Protein AF-A0A0S9KDV5-F1 (afdb_monomer)

pLDDT: mean 84.02, std 14.25, range [35.88, 98.31]

Solvent-accessible surface area (backbone atoms only — not comparable to full-atom values): 6372 Å² total; per-residue (Å²): 134,84,74,65,62,74,62,51,55,56,52,51,51,53,50,51,52,56,50,51,52,51,49,66,59,55,59,78,65,72,87,46,70,68,60,52,32,57,50,30,51,53,51,22,55,52,30,45,50,52,16,50,53,29,40,52,52,14,54,49,28,47,54,42,50,78,68,59,73,64,60,91,81,52,43,42,89,97,52,93,47,46,42,42,58,51,49,18,52,52,26,46,48,50,20,48,53,28,43,53,52,20,54,52,34,48,53,52,28,56,57,43,50,57,64,70,76,105

Foldseek 3Di:
DPDPVVVVVVVVVVVVVVVVVVLVVVVVCQPDLVSVLVVLVVVLVVLLVLLVVLQVLLVVLVVCVVVVVDDCVQDDPPDSDHPSNVSSVVSNVVSVVSNVVSVVSVVVSVVSVVVVVD

Nearest PDB structures (foldseek):
  4ilo-assembly1_A  TM=5.888E-01  e=7.349E+00  Chlamydia trachomatis L2/434/Bu
  6z6f-assembly1_C  TM=3.697E-01  e=3.621E+00  Saccharomyces cerevisiae S288C

Mean predicted aligned error: 7.57 Å

Radius of gyration: 19.02 Å; Cα contacts (8 Å, |Δi|>4): 84; chains: 1; bounding box: 45×29×51 Å

Secondary structure (DSSP, 8-state):
----HHHHHHHHHHHHHHHHHHHHHHGGG---HHHHHHHHHHHHHHHHHHHHHHHHHHHHHHHHHHTT-S-TT-BPTTSSSBHHHHHHHHHHHHHHHHHHHHHHHHHHHHHHHHHHT-

Sequence (118 aa):
MVVNEEGRQVKLAEILSVTAQSVAHSTRNVPSPPDSYILLGELSAAQHSIAQVLAQLADWHHTLAARGVTTGEDRVPGTDTPADMAAWQALGLAARDARNAAAAIDQAHVANGAIRFS

Structure (mmCIF, N/CA/C/O backbone):
data_AF-A0A0S9KDV5-F1
#
_entry.id   AF-A0A0S9KDV5-F1
#
loop_
_atom_site.group_PDB
_atom_site.id
_atom_site.type_symbol
_atom_site.label_atom_id
_atom_site.label_alt_id
_atom_site.label_comp_id
_atom_site.label_asym_id
_atom_site.label_entity_id
_atom_site.label_seq_id
_atom_site.pdbx_PDB_ins_code
_atom_site.Cartn_x
_atom_site.Cartn_y
_atom_site.Cartn_z
_atom_site.occupancy
_atom_site.B_iso_or_equiv
_atom_site.auth_seq_id
_atom_site.auth_comp_id
_atom_site.auth_asym_id
_atom_site.auth_atom_id
_atom_site.pdbx_PDB_model_num
ATOM 1 N N . MET A 1 1 ? -10.043 18.568 -25.702 1.00 35.88 1 MET A N 1
ATOM 2 C CA . MET A 1 1 ? -9.140 19.064 -24.643 1.00 35.88 1 MET A CA 1
ATOM 3 C C . MET A 1 1 ? -8.732 17.864 -23.805 1.00 35.88 1 MET A C 1
ATOM 5 O O . MET A 1 1 ? -9.517 17.417 -22.982 1.00 35.88 1 MET A O 1
ATOM 9 N N . VAL A 1 2 ? -7.583 17.262 -24.114 1.00 43.78 2 VAL A N 1
ATOM 10 C CA . VAL A 1 2 ? -7.032 16.134 -23.349 1.00 43.78 2 VAL A CA 1
ATOM 11 C C . VAL A 1 2 ? -6.338 16.756 -22.146 1.00 43.78 2 VAL A C 1
ATOM 13 O O . VAL A 1 2 ? -5.242 17.294 -22.272 1.00 43.78 2 VAL A O 1
ATOM 16 N N . VAL A 1 3 ? -7.033 16.818 -21.010 1.00 47.75 3 VAL A N 1
ATOM 17 C CA . VAL A 1 3 ? -6.392 17.205 -19.751 1.00 47.75 3 VAL A CA 1
ATOM 18 C C . VAL A 1 3 ? -5.385 16.103 -19.442 1.00 47.75 3 VAL A C 1
ATOM 20 O O . VAL A 1 3 ? -5.746 14.931 -19.424 1.00 47.75 3 VAL A O 1
ATOM 23 N N . ASN A 1 4 ? -4.123 16.493 -19.307 1.00 53.69 4 ASN A N 1
ATOM 24 C CA . ASN A 1 4 ? -2.976 15.626 -19.086 1.00 53.69 4 ASN A CA 1
ATOM 25 C C . ASN A 1 4 ? -3.209 14.685 -17.884 1.00 53.69 4 ASN A C 1
ATOM 27 O O . ASN A 1 4 ? -3.041 15.077 -16.728 1.00 53.69 4 ASN A O 1
ATOM 31 N N . GLU A 1 5 ? -3.615 13.450 -18.171 1.00 60.66 5 GLU A N 1
ATOM 32 C CA . GLU A 1 5 ? -3.884 12.404 -17.182 1.00 60.66 5 GLU A CA 1
ATOM 33 C C . GLU A 1 5 ? -2.613 12.021 -16.399 1.00 60.66 5 GLU A C 1
ATOM 35 O O . GLU A 1 5 ? -2.698 11.671 -15.221 1.00 60.66 5 GLU A O 1
ATOM 40 N N . GLU A 1 6 ? -1.428 12.190 -17.001 1.00 59.09 6 GLU A N 1
ATOM 41 C CA . GLU A 1 6 ? -0.128 11.910 -16.372 1.00 59.09 6 GLU A CA 1
ATOM 42 C C . GLU A 1 6 ? 0.139 12.863 -15.195 1.00 59.09 6 GLU A C 1
ATOM 44 O O . GLU 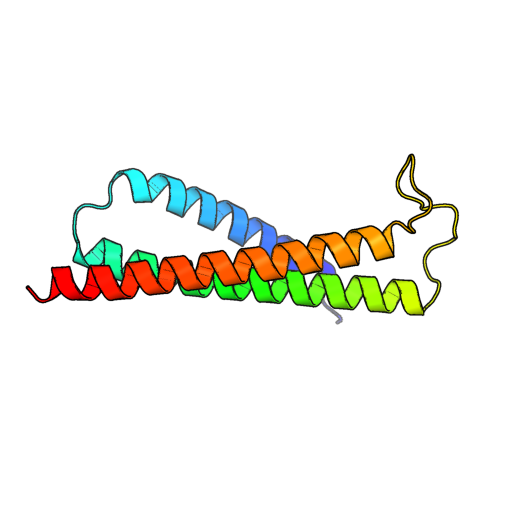A 1 6 ? 0.607 12.445 -14.136 1.00 59.09 6 GLU A O 1
ATOM 49 N N . GLY A 1 7 ? -0.259 14.136 -15.312 1.00 72.69 7 GLY A N 1
ATOM 50 C CA . GLY A 1 7 ? -0.159 15.104 -14.212 1.00 72.69 7 GLY A CA 1
ATOM 51 C C . GLY A 1 7 ? -1.157 14.842 -13.076 1.00 72.69 7 GLY A C 1
ATOM 52 O O . GLY A 1 7 ? -0.883 15.145 -11.912 1.00 72.69 7 GLY A O 1
ATOM 53 N N . ARG A 1 8 ? -2.313 14.245 -13.393 1.00 87.00 8 ARG A N 1
ATOM 54 C CA . ARG A 1 8 ? -3.374 13.963 -12.414 1.00 87.00 8 ARG A CA 1
ATOM 55 C C . ARG A 1 8 ? -2.966 12.858 -11.441 1.00 87.00 8 ARG A C 1
ATOM 57 O O . ARG A 1 8 ? -3.202 12.991 -10.242 1.00 87.00 8 ARG A O 1
ATOM 64 N N . GLN A 1 9 ? -2.334 11.795 -11.937 1.00 88.25 9 GLN A N 1
ATOM 65 C CA . GLN A 1 9 ? -1.907 10.650 -11.123 1.00 88.25 9 GLN A CA 1
ATOM 66 C C . GLN A 1 9 ? -0.830 11.043 -10.106 1.00 88.25 9 GLN A C 1
ATOM 68 O O . GLN A 1 9 ? -0.953 10.719 -8.925 1.00 88.25 9 GLN A O 1
ATOM 73 N N . VAL A 1 10 ? 0.168 11.824 -10.534 1.00 90.31 10 VAL A N 1
ATOM 74 C CA . VAL A 1 10 ? 1.212 12.355 -9.641 1.00 90.31 10 VAL A CA 1
ATOM 75 C C . VAL A 1 10 ? 0.599 13.243 -8.558 1.00 90.31 10 VAL A C 1
ATOM 77 O O . VAL A 1 10 ? 0.947 13.112 -7.384 1.00 90.31 10 VAL A O 1
ATOM 80 N N . LYS A 1 11 ? -0.372 14.096 -8.915 1.00 91.19 11 LYS A N 1
ATOM 81 C CA . LYS A 1 11 ? -1.046 14.949 -7.929 1.00 91.19 11 LYS A CA 1
ATOM 82 C C . LYS A 1 11 ? -1.838 14.144 -6.897 1.00 91.19 11 LYS A C 1
ATOM 84 O O . LYS A 1 11 ? -1.827 14.484 -5.717 1.00 91.19 11 LYS A O 1
ATOM 89 N N . LEU A 1 12 ? -2.510 13.074 -7.320 1.00 93.25 12 LEU A N 1
ATOM 90 C CA . LEU A 1 12 ? -3.217 12.174 -6.406 1.00 93.25 12 LEU A CA 1
ATOM 91 C C . LEU A 1 12 ? -2.253 11.441 -5.464 1.00 93.25 12 LEU A C 1
ATOM 93 O O . LEU A 1 12 ? -2.555 11.315 -4.280 1.00 93.25 12 LEU A O 1
ATOM 97 N N . ALA A 1 13 ? -1.088 11.012 -5.956 1.00 91.56 13 ALA A N 1
ATOM 98 C CA . ALA A 1 13 ? -0.056 10.395 -5.123 1.00 91.56 13 ALA A CA 1
ATOM 99 C C . ALA A 1 13 ? 0.520 11.377 -4.082 1.00 91.56 13 ALA A C 1
ATOM 101 O O . ALA A 1 13 ? 0.751 10.997 -2.934 1.00 91.56 13 ALA A O 1
ATOM 102 N N . GLU A 1 14 ? 0.695 12.652 -4.446 1.00 92.44 14 GLU A N 1
ATOM 103 C CA . GLU A 1 14 ? 1.094 13.709 -3.507 1.00 92.44 14 GLU A CA 1
ATOM 104 C C . GLU A 1 14 ? 0.052 13.887 -2.391 1.00 92.44 14 GLU A C 1
ATOM 106 O O . GLU A 1 14 ? 0.401 13.908 -1.210 1.00 92.44 14 GLU A O 1
ATOM 111 N N . ILE A 1 15 ? -1.235 13.951 -2.754 1.00 94.81 15 ILE A N 1
ATOM 112 C CA . ILE A 1 15 ? -2.338 14.058 -1.788 1.00 94.81 15 ILE A CA 1
ATOM 113 C C . ILE A 1 15 ? -2.358 12.838 -0.861 1.00 94.81 15 ILE A C 1
ATOM 115 O O . ILE A 1 15 ? -2.413 13.009 0.354 1.00 94.81 15 ILE A O 1
ATOM 119 N N . LEU A 1 16 ? -2.243 11.623 -1.411 1.00 94.00 16 LEU A N 1
ATOM 120 C CA . LEU A 1 16 ? -2.170 10.388 -0.628 1.00 94.00 16 LEU A CA 1
ATOM 121 C C . LEU A 1 16 ? -1.041 10.446 0.411 1.00 94.00 16 LEU A C 1
ATOM 123 O O . LEU A 1 16 ? -1.267 10.112 1.572 1.00 94.00 16 LEU A O 1
ATOM 127 N N . SER A 1 17 ? 0.147 10.910 0.015 1.00 94.25 17 SER A N 1
ATOM 128 C CA . SER A 1 17 ? 1.300 11.050 0.913 1.00 94.25 17 SER A CA 1
ATOM 129 C C . SER A 1 17 ? 1.016 12.013 2.073 1.00 94.25 17 SER A C 1
ATOM 131 O O . SER A 1 17 ? 1.211 11.662 3.239 1.00 94.25 17 SER A O 1
ATOM 133 N N . VAL A 1 18 ? 0.473 13.199 1.781 1.00 95.56 18 VAL A N 1
ATOM 134 C CA . VAL A 1 18 ? 0.121 14.203 2.804 1.00 95.56 18 VAL A CA 1
ATOM 135 C C . VAL A 1 18 ? -0.973 13.690 3.746 1.00 95.56 18 VAL A C 1
ATOM 137 O O . VAL A 1 18 ? -0.891 13.872 4.967 1.00 95.56 18 VAL A O 1
ATOM 140 N N . THR A 1 19 ? -1.993 13.021 3.207 1.00 95.31 19 THR A N 1
ATOM 141 C CA . THR A 1 19 ? -3.066 12.428 4.011 1.00 95.31 19 THR A CA 1
ATOM 142 C C . THR A 1 19 ? -2.529 11.315 4.907 1.00 95.31 19 THR A C 1
ATOM 144 O O . THR A 1 19 ? -2.826 11.316 6.099 1.00 95.31 19 THR A O 1
ATOM 147 N N . ALA A 1 20 ? -1.684 10.420 4.389 1.00 93.25 20 ALA A N 1
ATOM 148 C CA . ALA A 1 20 ? -1.068 9.351 5.175 1.00 93.25 20 ALA A CA 1
ATOM 149 C C . ALA A 1 20 ? -0.211 9.902 6.327 1.00 93.25 20 ALA A C 1
ATOM 151 O O . ALA A 1 20 ? -0.297 9.406 7.450 1.00 93.25 20 ALA A O 1
ATOM 152 N N . GLN A 1 21 ? 0.557 10.970 6.088 1.00 92.62 21 GLN A N 1
ATOM 153 C CA . GLN A 1 21 ? 1.308 11.662 7.143 1.00 92.62 21 GLN A CA 1
ATOM 154 C C . GLN A 1 21 ? 0.385 12.251 8.215 1.00 92.62 21 GLN A C 1
ATOM 156 O O . GLN A 1 21 ? 0.659 12.127 9.409 1.00 92.62 21 GLN A O 1
ATOM 161 N N . SER A 1 22 ? -0.725 12.863 7.797 1.00 92.62 22 SER A N 1
ATOM 162 C CA . SER A 1 22 ? -1.714 13.439 8.715 1.00 92.62 22 SER A CA 1
ATOM 163 C C . SER A 1 22 ? -2.386 12.365 9.573 1.00 92.62 22 SER A C 1
ATOM 165 O O . SER A 1 22 ? -2.525 12.553 10.781 1.00 92.62 22 SER A O 1
ATOM 167 N N . VAL A 1 23 ? -2.732 11.215 8.982 1.00 90.00 23 VAL A N 1
ATOM 168 C CA . VAL A 1 23 ? -3.245 10.045 9.713 1.00 90.00 23 VAL A CA 1
ATOM 169 C C . VAL A 1 23 ? -2.196 9.536 10.700 1.00 90.00 23 VAL A C 1
ATOM 171 O O . VAL A 1 23 ? -2.485 9.410 11.882 1.00 90.00 23 VAL A O 1
ATOM 174 N N . ALA A 1 24 ? -0.949 9.323 10.273 1.00 90.56 24 ALA A N 1
ATOM 175 C CA . ALA A 1 24 ? 0.121 8.866 11.165 1.00 90.56 24 ALA A CA 1
ATOM 176 C C . ALA A 1 24 ? 0.375 9.822 12.347 1.00 90.56 24 ALA A C 1
ATOM 178 O O . ALA A 1 24 ? 0.773 9.395 13.433 1.00 90.56 24 ALA A O 1
ATOM 179 N N . HIS A 1 25 ? 0.158 11.125 12.154 1.00 87.75 25 HIS A N 1
ATOM 180 C CA . HIS A 1 25 ? 0.240 12.098 13.235 1.00 87.75 25 HIS A CA 1
ATOM 181 C C . HIS A 1 25 ? -0.963 12.012 14.186 1.00 87.75 25 HIS A C 1
ATOM 183 O O . HIS A 1 25 ? -0.776 12.047 15.405 1.00 87.75 25 HIS A O 1
ATOM 189 N N . SER A 1 26 ? -2.183 11.879 13.656 1.00 86.25 26 SER A N 1
ATOM 190 C CA . SER A 1 26 ? -3.408 11.844 14.463 1.00 86.25 26 SER A CA 1
ATOM 191 C C . SER A 1 26 ? -3.549 10.557 15.279 1.00 86.25 26 SER A C 1
ATOM 193 O O . SER A 1 26 ? -4.060 10.599 16.401 1.00 86.25 26 SER A O 1
ATOM 195 N N . THR A 1 27 ? -3.026 9.429 14.787 1.00 84.00 27 THR A N 1
ATOM 196 C CA . THR A 1 27 ? -3.113 8.136 15.481 1.00 84.00 27 THR A CA 1
ATOM 197 C C . THR A 1 27 ? -2.315 8.062 16.782 1.00 84.00 27 THR A C 1
ATOM 199 O O . THR A 1 27 ? -2.521 7.149 17.578 1.00 84.00 27 THR A O 1
ATOM 202 N N . ARG A 1 28 ? -1.464 9.053 17.073 1.00 82.50 28 ARG A N 1
ATOM 203 C CA . ARG A 1 28 ? -0.804 9.187 18.383 1.00 82.50 28 ARG A CA 1
ATOM 204 C C . ARG A 1 28 ? -1.792 9.343 19.542 1.00 82.50 28 ARG A C 1
ATOM 206 O O . ARG A 1 28 ? -1.424 9.063 20.675 1.00 82.50 28 ARG A O 1
ATOM 213 N N . ASN A 1 29 ? -3.021 9.776 19.255 1.00 79.69 29 ASN A N 1
ATOM 214 C CA . ASN A 1 29 ? -4.029 10.121 20.253 1.00 79.69 29 ASN A CA 1
ATOM 215 C C . ASN A 1 29 ? -5.353 9.360 20.064 1.00 79.69 29 ASN A C 1
ATOM 217 O O . ASN A 1 29 ? -6.384 9.896 20.462 1.00 79.69 29 ASN A O 1
ATOM 221 N N . VAL A 1 30 ? -5.375 8.167 19.441 1.00 75.75 30 VAL A N 1
ATOM 222 C CA . VAL A 1 30 ? -6.640 7.414 19.259 1.00 75.75 30 VAL A CA 1
ATOM 223 C C . VAL A 1 30 ? -7.247 7.107 20.637 1.00 75.75 30 VAL A C 1
ATOM 225 O O . VAL A 1 30 ? -6.663 6.320 21.383 1.00 75.75 30 VAL A O 1
ATOM 228 N N . PRO A 1 31 ? -8.387 7.721 21.006 1.00 61.97 31 PRO A N 1
ATOM 229 C CA . PRO A 1 31 ? -8.824 7.757 22.398 1.00 61.97 31 PRO A CA 1
ATOM 230 C C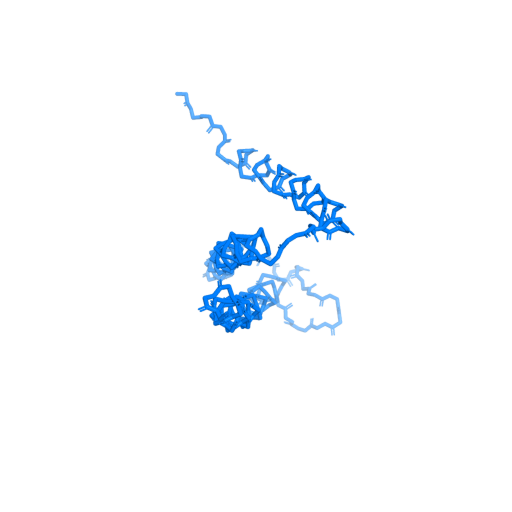 . PRO A 1 31 ? -9.758 6.599 22.767 1.00 61.97 31 PRO A C 1
ATOM 232 O O . PRO A 1 31 ? -9.990 6.374 23.954 1.00 61.97 31 PRO A O 1
ATOM 235 N N . SER A 1 32 ? -10.314 5.871 21.788 1.00 72.69 32 SER A N 1
ATOM 236 C CA . SER A 1 32 ? -11.325 4.845 22.047 1.00 72.69 32 SER A CA 1
ATOM 237 C C . SER A 1 32 ? -11.187 3.597 21.154 1.00 72.69 32 SER A C 1
ATOM 239 O O . SER A 1 32 ? -10.817 3.707 19.978 1.00 72.69 32 SER A O 1
ATOM 241 N N . PRO A 1 33 ? -11.518 2.394 21.671 1.00 72.44 33 PRO A N 1
ATOM 242 C CA . PRO A 1 33 ? -11.563 1.172 20.866 1.00 72.44 33 PRO A CA 1
ATOM 243 C C . PRO A 1 33 ? -12.478 1.261 19.624 1.00 72.44 33 PRO A C 1
ATOM 245 O O . PRO A 1 33 ? -12.040 0.836 18.553 1.00 72.44 33 PRO A O 1
ATOM 248 N N . PRO A 1 34 ? -13.686 1.869 19.673 1.00 76.75 34 PRO A N 1
ATOM 249 C CA . PRO A 1 34 ? -14.516 2.061 18.479 1.00 76.75 34 PRO A CA 1
ATOM 250 C C . PRO A 1 34 ? -13.845 2.861 17.354 1.00 76.75 34 PRO A C 1
ATOM 252 O O . PRO A 1 34 ? -13.980 2.486 16.188 1.00 76.75 34 PRO A O 1
ATOM 255 N N . ASP A 1 35 ? -13.095 3.915 17.689 1.00 80.38 35 ASP A N 1
ATOM 256 C CA . ASP A 1 35 ? -12.373 4.723 16.695 1.00 80.38 35 ASP A CA 1
ATOM 257 C C . ASP A 1 35 ? -11.235 3.919 16.057 1.00 80.38 35 ASP A C 1
ATOM 259 O O . ASP A 1 35 ? -11.000 4.010 14.853 1.00 80.38 35 ASP A O 1
ATOM 263 N N . SER A 1 36 ? -10.567 3.070 16.848 1.00 84.88 36 SER A N 1
ATOM 264 C CA . SER A 1 36 ? -9.517 2.180 16.344 1.00 84.88 36 SER A CA 1
ATOM 265 C C . SER A 1 36 ? -10.051 1.114 15.379 1.00 84.88 36 SER A C 1
ATOM 267 O O . SER A 1 36 ? -9.365 0.775 14.420 1.00 84.88 36 SER A O 1
ATOM 269 N N . TYR A 1 37 ? -11.290 0.641 15.562 1.00 87.25 37 TYR A N 1
ATOM 270 C CA . TYR A 1 37 ? -11.942 -0.269 14.617 1.00 87.25 37 TYR A CA 1
ATOM 271 C C . TYR A 1 37 ? -12.166 0.409 13.259 1.00 87.25 37 TYR A C 1
ATOM 273 O O . TYR A 1 37 ? -11.698 -0.087 12.241 1.00 87.25 37 TYR A O 1
ATOM 281 N N . ILE A 1 38 ? -12.814 1.578 13.238 1.00 89.00 38 ILE A N 1
ATOM 282 C CA . ILE A 1 38 ? -13.074 2.307 11.982 1.00 89.00 38 ILE A CA 1
ATOM 283 C C . ILE A 1 38 ? -11.755 2.631 11.271 1.00 89.00 38 ILE A C 1
ATOM 285 O O . ILE A 1 38 ? -11.617 2.393 10.074 1.00 89.00 38 ILE A O 1
ATOM 289 N N . LEU A 1 39 ? -10.761 3.103 12.026 1.00 91.19 39 LEU A N 1
ATOM 290 C CA . LEU A 1 39 ? -9.435 3.412 11.504 1.00 91.19 39 LEU A CA 1
ATOM 291 C C . LEU A 1 39 ? -8.763 2.199 10.842 1.00 91.19 39 LEU A C 1
ATOM 293 O O . LEU A 1 39 ? -8.189 2.342 9.766 1.00 91.19 39 LEU A O 1
ATOM 297 N N . LEU A 1 40 ? -8.827 1.012 11.454 1.00 92.62 40 LEU A N 1
ATOM 298 C CA . LEU A 1 40 ? -8.245 -0.205 10.878 1.00 92.62 40 LEU A CA 1
ATOM 299 C C . LEU A 1 40 ? -8.934 -0.605 9.564 1.00 92.62 40 LEU A C 1
ATOM 301 O O . LEU A 1 40 ? -8.247 -1.010 8.629 1.00 92.62 40 LEU A O 1
ATOM 305 N N . GLY A 1 41 ? -10.257 -0.447 9.464 1.00 93.25 41 GLY A N 1
ATOM 306 C CA . GLY A 1 41 ? -10.995 -0.706 8.224 1.00 93.25 41 GLY A CA 1
ATOM 307 C C . GLY A 1 41 ? -10.553 0.208 7.075 1.00 93.25 41 GLY A C 1
ATOM 308 O O . GLY A 1 41 ? -10.245 -0.270 5.982 1.00 93.25 41 GLY A O 1
ATOM 309 N N . GLU A 1 42 ? -10.439 1.512 7.337 1.00 94.88 42 GLU A N 1
ATOM 310 C CA . GLU A 1 42 ? -9.976 2.491 6.341 1.00 94.88 42 GLU A CA 1
ATOM 311 C C . GLU A 1 42 ? -8.516 2.251 5.925 1.00 94.88 42 GLU A C 1
ATOM 313 O O . GLU A 1 42 ? -8.174 2.321 4.742 1.00 94.88 42 GLU A O 1
ATOM 318 N N . LEU A 1 43 ? -7.643 1.908 6.880 1.00 94.38 43 LEU A N 1
ATOM 319 C CA . LEU A 1 43 ? -6.245 1.576 6.590 1.00 94.38 43 LEU A CA 1
ATOM 320 C C . LEU A 1 43 ? -6.117 0.298 5.753 1.00 94.38 43 LEU A C 1
ATOM 322 O O . LEU A 1 43 ? -5.277 0.255 4.854 1.00 94.38 43 LEU A O 1
ATOM 326 N N . SER A 1 44 ? -6.959 -0.713 5.993 1.00 95.62 44 SER A N 1
ATOM 327 C CA . SER A 1 44 ? -7.001 -1.914 5.151 1.00 95.62 44 SER A CA 1
ATOM 328 C C . SER A 1 44 ? -7.399 -1.572 3.711 1.00 95.62 44 SER A C 1
ATOM 330 O O . SER A 1 44 ? -6.690 -1.920 2.761 1.00 95.62 44 SER A O 1
ATOM 332 N N . ALA A 1 45 ? -8.479 -0.805 3.530 1.00 95.31 45 ALA A N 1
ATOM 333 C CA . ALA A 1 45 ? -8.947 -0.386 2.2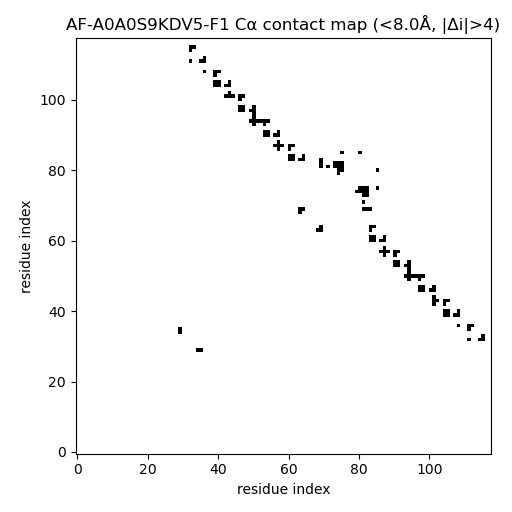09 1.00 95.31 45 ALA A CA 1
ATOM 334 C C . ALA A 1 45 ? -7.894 0.446 1.449 1.00 95.31 45 ALA A C 1
ATOM 336 O O . ALA A 1 45 ? -7.655 0.229 0.251 1.00 95.31 45 ALA A O 1
ATOM 337 N N . ALA A 1 46 ? -7.212 1.362 2.145 1.00 95.62 46 ALA A N 1
ATOM 338 C CA . ALA A 1 46 ? -6.105 2.131 1.585 1.00 95.62 46 ALA A CA 1
ATOM 339 C C . ALA A 1 46 ? -4.946 1.218 1.156 1.00 95.62 46 ALA A C 1
ATOM 341 O O . ALA A 1 46 ? -4.428 1.350 0.045 1.00 95.62 46 ALA A O 1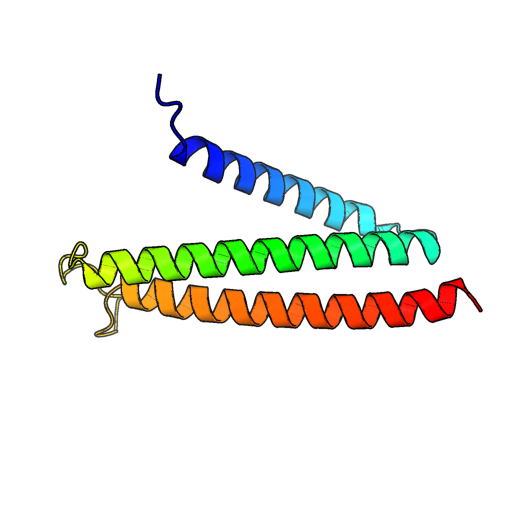
ATOM 342 N N . GLN A 1 47 ? -4.578 0.245 1.991 1.00 96.88 47 GLN A N 1
ATOM 343 C CA . GLN A 1 47 ? -3.493 -0.690 1.707 1.00 96.88 47 GLN A CA 1
ATOM 344 C C . GLN A 1 47 ? -3.801 -1.601 0.504 1.00 96.88 47 GLN A C 1
ATOM 346 O O . GLN A 1 47 ? -2.926 -1.828 -0.337 1.00 96.88 47 GLN A O 1
ATOM 351 N N . HIS A 1 48 ? -5.047 -2.063 0.357 1.00 97.56 48 HIS A N 1
ATOM 352 C CA . HIS A 1 48 ? -5.509 -2.776 -0.840 1.00 97.56 48 HIS A CA 1
ATOM 353 C C . HIS A 1 48 ? -5.391 -1.924 -2.107 1.00 97.56 48 HIS A C 1
ATOM 355 O O . HIS A 1 48 ? -4.915 -2.405 -3.139 1.00 97.56 48 HIS A O 1
ATOM 361 N N . SER A 1 49 ? -5.775 -0.651 -2.019 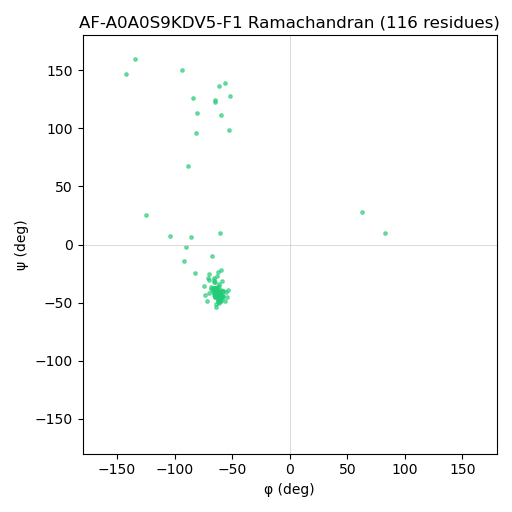1.00 96.88 49 SER A N 1
ATOM 362 C CA . SER A 1 49 ? -5.680 0.289 -3.140 1.00 96.88 49 SER A CA 1
ATOM 363 C C . SER A 1 49 ? -4.222 0.538 -3.542 1.00 96.88 49 SER A C 1
ATOM 365 O O . SER A 1 49 ? -3.896 0.523 -4.728 1.00 96.88 49 SER A O 1
ATOM 367 N N . ILE A 1 50 ? -3.314 0.681 -2.568 1.00 96.44 50 ILE A N 1
ATOM 368 C CA . ILE A 1 50 ? -1.866 0.790 -2.813 1.00 96.44 50 ILE A CA 1
ATOM 369 C C . ILE A 1 50 ? -1.341 -0.466 -3.513 1.00 96.44 50 ILE A C 1
ATOM 371 O O . ILE A 1 50 ? -0.612 -0.362 -4.500 1.00 96.44 50 ILE A O 1
ATOM 375 N N . ALA A 1 51 ? -1.737 -1.656 -3.054 1.00 97.81 51 ALA A N 1
ATOM 376 C CA . ALA A 1 51 ? -1.329 -2.901 -3.695 1.00 97.81 51 ALA A CA 1
ATOM 377 C C . ALA A 1 51 ? -1.771 -2.977 -5.164 1.00 97.81 51 ALA A C 1
ATOM 379 O O . ALA A 1 51 ? -1.009 -3.435 -6.017 1.00 97.81 51 ALA A O 1
ATOM 380 N N . GLN A 1 52 ? -2.982 -2.502 -5.467 1.00 97.25 52 GLN A N 1
ATOM 381 C CA . GLN A 1 52 ? -3.489 -2.431 -6.833 1.00 97.25 52 GLN A CA 1
ATOM 382 C C . GLN A 1 52 ? -2.677 -1.457 -7.696 1.00 97.25 52 GLN A C 1
ATOM 384 O O . GLN A 1 52 ? -2.311 -1.816 -8.814 1.00 97.25 52 GLN A O 1
ATOM 389 N N . VAL A 1 53 ? -2.353 -0.264 -7.188 1.00 96.62 53 VAL A N 1
ATOM 390 C CA . VAL A 1 53 ? -1.514 0.712 -7.908 1.00 96.62 53 VAL A CA 1
ATOM 391 C C . VAL A 1 53 ? -0.141 0.118 -8.228 1.00 96.62 53 VAL A C 1
ATOM 393 O O . VAL A 1 53 ? 0.321 0.207 -9.363 1.00 96.62 53 VAL A O 1
ATOM 396 N N . LEU A 1 54 ? 0.495 -0.548 -7.259 1.00 97.38 54 LEU A N 1
ATOM 397 C CA . LEU A 1 54 ? 1.797 -1.192 -7.454 1.00 97.38 54 LEU A CA 1
ATOM 398 C C . LEU A 1 54 ? 1.738 -2.304 -8.512 1.00 97.38 54 LEU A C 1
ATOM 400 O O . LEU A 1 54 ? 2.635 -2.398 -9.347 1.00 97.38 54 LEU A O 1
ATOM 404 N N . ALA A 1 55 ? 0.672 -3.111 -8.518 1.00 97.12 55 ALA A N 1
ATOM 405 C CA . ALA A 1 55 ? 0.465 -4.140 -9.536 1.00 97.12 55 ALA A CA 1
ATOM 406 C C . ALA A 1 55 ? 0.268 -3.532 -10.936 1.00 97.12 55 ALA A C 1
ATOM 408 O O . ALA A 1 55 ? 0.889 -3.985 -11.893 1.00 97.12 55 ALA A O 1
ATOM 409 N N . GLN A 1 56 ? -0.525 -2.463 -11.048 1.00 95.56 56 GLN A N 1
ATOM 410 C CA . GLN A 1 56 ? -0.749 -1.762 -12.317 1.00 95.56 56 GLN A CA 1
ATOM 411 C C . GLN A 1 56 ? 0.542 -1.146 -12.874 1.00 95.56 56 GLN A C 1
ATOM 413 O O . GLN A 1 56 ? 0.800 -1.236 -14.074 1.00 95.56 56 GLN A O 1
ATOM 418 N N . LEU A 1 57 ? 1.382 -0.563 -12.011 1.00 94.19 57 LEU A N 1
ATOM 419 C CA . LEU A 1 57 ? 2.696 -0.053 -12.411 1.00 94.19 57 LEU A CA 1
ATOM 420 C C . LEU A 1 57 ? 3.642 -1.186 -12.834 1.00 94.19 57 LEU A C 1
ATOM 422 O O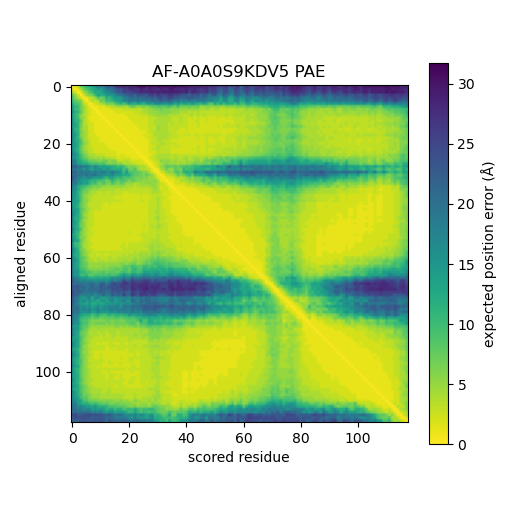 . LEU A 1 57 ? 4.379 -1.032 -13.808 1.00 94.19 57 LEU A O 1
ATOM 426 N N . ALA A 1 58 ? 3.605 -2.335 -12.151 1.00 93.44 58 ALA A N 1
ATOM 427 C CA . ALA A 1 58 ? 4.382 -3.509 -12.544 1.00 93.44 58 ALA A CA 1
ATOM 428 C C . ALA A 1 58 ? 3.993 -3.979 -13.958 1.00 93.44 58 ALA A C 1
ATOM 430 O O . ALA A 1 58 ? 4.864 -4.163 -14.809 1.00 93.44 58 ALA A O 1
ATOM 431 N N . ASP A 1 59 ? 2.694 -4.115 -14.230 1.00 92.88 59 ASP A N 1
ATOM 432 C CA . ASP A 1 59 ? 2.180 -4.540 -15.538 1.00 92.88 59 ASP A CA 1
ATOM 433 C C . ASP A 1 59 ? 2.534 -3.543 -16.651 1.00 92.88 59 ASP A C 1
ATOM 435 O O . ASP A 1 59 ? 2.859 -3.935 -17.780 1.00 92.88 59 ASP A O 1
ATOM 439 N N . TRP A 1 60 ? 2.526 -2.247 -16.334 1.00 90.88 60 TRP A N 1
ATOM 440 C CA . TRP A 1 60 ? 2.975 -1.204 -17.250 1.00 90.88 60 TRP A CA 1
ATOM 441 C C . TRP A 1 60 ? 4.462 -1.357 -17.604 1.00 90.88 60 TRP A C 1
ATOM 443 O O . TRP A 1 60 ? 4.798 -1.391 -18.791 1.00 90.88 60 TRP A O 1
ATOM 453 N N . HIS A 1 61 ? 5.340 -1.551 -16.613 1.00 87.31 61 HIS A N 1
ATOM 454 C CA . HIS A 1 61 ? 6.769 -1.803 -16.849 1.00 87.31 61 HIS A CA 1
ATOM 455 C C . HIS A 1 61 ? 7.013 -3.078 -17.663 1.00 87.31 61 HIS A C 1
ATOM 457 O O . HIS A 1 61 ? 7.806 -3.065 -18.604 1.00 87.31 61 HIS A O 1
ATOM 463 N N . HIS A 1 62 ? 6.292 -4.161 -17.364 1.00 86.50 62 HIS A N 1
ATOM 464 C CA . HIS A 1 62 ? 6.373 -5.403 -18.134 1.00 86.50 62 HIS A CA 1
ATOM 465 C C . HIS A 1 62 ? 5.974 -5.192 -19.604 1.00 86.50 62 HIS A C 1
ATOM 467 O O . HIS A 1 62 ? 6.617 -5.705 -20.521 1.00 86.50 62 HIS A O 1
ATOM 473 N N . THR A 1 63 ? 4.934 -4.389 -19.846 1.00 87.00 63 THR A N 1
ATOM 474 C CA . THR A 1 63 ? 4.473 -4.051 -21.200 1.00 87.00 63 THR A CA 1
ATOM 475 C C . THR A 1 63 ? 5.494 -3.207 -21.965 1.00 87.00 63 THR A C 1
ATOM 477 O O . THR A 1 63 ? 5.658 -3.404 -23.169 1.00 87.00 63 THR A O 1
ATOM 480 N N . LEU A 1 64 ? 6.188 -2.281 -21.298 1.00 81.94 64 LEU A N 1
ATOM 481 C CA . LEU A 1 64 ? 7.268 -1.505 -21.914 1.00 81.94 64 LEU A CA 1
ATOM 482 C C . LEU A 1 64 ? 8.468 -2.378 -22.288 1.00 81.94 64 LEU A C 1
ATOM 484 O O . LEU A 1 64 ? 8.963 -2.263 -23.412 1.00 81.94 64 LEU A O 1
ATOM 488 N N . ALA A 1 65 ? 8.862 -3.293 -21.398 1.00 76.94 65 ALA A N 1
ATOM 489 C CA . ALA A 1 65 ? 9.942 -4.244 -21.648 1.00 76.94 65 ALA A CA 1
ATOM 490 C C . ALA A 1 65 ? 9.651 -5.134 -22.859 1.00 76.94 65 ALA A C 1
ATOM 492 O O . ALA A 1 65 ? 10.480 -5.279 -23.757 1.00 76.94 65 ALA A O 1
ATOM 493 N N . ALA A 1 66 ? 8.424 -5.659 -22.950 1.00 78.31 66 ALA A N 1
ATOM 494 C CA . ALA A 1 66 ? 7.987 -6.477 -24.081 1.00 78.31 66 ALA A CA 1
ATOM 495 C C . ALA A 1 66 ? 7.999 -5.725 -25.427 1.00 78.31 66 ALA A C 1
ATOM 497 O O . ALA A 1 66 ? 8.074 -6.351 -26.483 1.00 78.31 66 ALA A O 1
ATOM 498 N N . ARG A 1 67 ? 7.921 -4.388 -25.405 1.00 79.75 67 ARG A N 1
ATOM 499 C CA . ARG A 1 67 ? 7.964 -3.531 -26.601 1.00 79.75 67 ARG A CA 1
ATOM 500 C C . ARG A 1 67 ? 9.382 -3.098 -26.988 1.00 79.75 67 ARG A C 1
ATOM 502 O O . ARG A 1 67 ? 9.524 -2.412 -27.995 1.00 79.75 67 ARG A O 1
ATOM 509 N N . GLY A 1 68 ? 10.405 -3.475 -26.216 1.00 67.06 68 GLY A N 1
ATOM 510 C CA . GLY A 1 68 ? 11.799 -3.100 -26.478 1.00 67.06 68 GLY A CA 1
ATOM 511 C C . GLY A 1 68 ? 12.046 -1.591 -26.418 1.00 67.06 68 GLY A C 1
ATOM 512 O O . GLY A 1 68 ? 12.914 -1.087 -27.123 1.00 67.06 68 GLY A O 1
ATOM 513 N N . VAL A 1 69 ? 11.244 -0.859 -25.633 1.00 64.44 69 VAL A N 1
ATOM 514 C CA . VAL A 1 69 ? 11.334 0.611 -25.512 1.00 64.44 69 VAL A CA 1
ATOM 515 C C . VAL A 1 69 ? 12.600 1.031 -24.757 1.00 64.44 69 VAL A C 1
ATOM 517 O O . VAL A 1 69 ? 13.113 2.125 -24.971 1.00 64.44 69 VAL A O 1
ATOM 520 N N . THR A 1 70 ? 13.131 0.154 -23.911 1.00 57.41 70 THR A N 1
ATOM 521 C CA . THR A 1 70 ? 14.425 0.306 -23.249 1.00 57.41 70 THR A CA 1
ATOM 522 C C . THR A 1 70 ? 15.541 -0.105 -24.206 1.00 57.41 70 THR A C 1
ATOM 524 O O . THR A 1 70 ? 15.685 -1.269 -24.589 1.00 57.41 70 THR A O 1
ATOM 527 N N . THR A 1 71 ? 16.368 0.858 -24.612 1.00 52.69 71 THR A N 1
ATOM 528 C CA . THR A 1 71 ? 17.668 0.536 -25.199 1.00 52.69 71 THR A CA 1
ATOM 529 C C . THR A 1 71 ? 18.477 -0.202 -24.135 1.00 52.69 71 THR A C 1
ATOM 531 O O . THR A 1 71 ? 18.485 0.189 -22.971 1.00 52.69 71 THR A O 1
ATOM 534 N N . GLY A 1 72 ? 19.164 -1.289 -24.501 1.00 53.34 72 GLY A N 1
ATOM 535 C CA . GLY A 1 72 ? 19.940 -2.133 -23.574 1.00 53.34 72 GLY A CA 1
ATOM 536 C C . GLY A 1 72 ? 21.098 -1.439 -22.830 1.00 53.34 72 GLY A C 1
ATOM 537 O O . GLY A 1 72 ? 21.909 -2.132 -22.214 1.00 53.34 72 GLY A O 1
ATOM 538 N N . GLU A 1 73 ? 21.174 -0.110 -22.916 1.00 55.12 73 GLU A N 1
ATOM 539 C CA . GLU A 1 73 ? 22.050 0.813 -22.196 1.00 55.12 73 GLU A CA 1
ATOM 540 C C . GLU A 1 73 ? 21.500 1.156 -20.793 1.00 55.12 73 GLU A C 1
ATOM 542 O O . GLU A 1 73 ? 22.291 1.407 -19.886 1.00 55.12 73 GLU A O 1
ATOM 547 N N . ASP A 1 74 ? 20.183 1.045 -20.567 1.00 63.41 74 ASP A N 1
ATOM 548 C CA . ASP A 1 74 ? 19.542 1.238 -19.256 1.00 63.41 74 ASP A CA 1
ATOM 549 C C . ASP A 1 74 ? 19.509 -0.078 -18.456 1.00 63.41 74 ASP A C 1
ATOM 551 O O . ASP A 1 74 ? 18.462 -0.692 -18.222 1.00 63.41 74 ASP A O 1
ATOM 555 N N . ARG A 1 75 ? 20.688 -0.563 -18.053 1.00 65.69 75 ARG A N 1
ATOM 556 C CA . ARG A 1 75 ? 20.821 -1.695 -17.117 1.00 65.69 75 ARG A CA 1
ATOM 557 C C . ARG A 1 75 ? 20.956 -1.197 -15.688 1.00 65.69 75 ARG A C 1
ATOM 559 O O . ARG A 1 75 ? 21.545 -0.146 -15.440 1.00 65.69 75 ARG A O 1
ATOM 566 N N . VAL A 1 76 ? 20.479 -1.987 -14.726 1.00 66.06 76 VAL A N 1
ATOM 567 C CA . VAL A 1 76 ? 20.772 -1.704 -13.314 1.00 66.06 76 VAL A CA 1
ATOM 568 C C . VAL A 1 76 ? 22.284 -1.867 -13.090 1.00 66.06 76 VAL A C 1
ATOM 570 O O . VAL A 1 76 ? 22.810 -2.946 -13.392 1.00 66.06 76 VAL A O 1
ATOM 573 N N . PRO A 1 77 ? 22.994 -0.843 -12.566 1.00 72.69 77 PRO A N 1
ATOM 574 C CA . PRO A 1 77 ? 24.439 -0.905 -12.370 1.00 72.69 77 PRO A CA 1
ATOM 575 C C . PRO A 1 77 ? 24.865 -2.159 -11.599 1.00 72.69 77 PRO A C 1
ATOM 577 O O . PRO A 1 77 ? 24.349 -2.438 -10.519 1.00 72.69 77 PRO A O 1
ATOM 580 N N . GLY A 1 78 ? 25.815 -2.914 -12.156 1.00 74.00 78 GLY A N 1
ATOM 581 C CA . GLY A 1 78 ? 26.318 -4.152 -11.549 1.00 74.00 78 GLY A CA 1
ATOM 582 C C . GLY A 1 78 ? 25.470 -5.404 -11.806 1.00 74.00 78 GLY A C 1
ATOM 583 O O . GLY A 1 78 ? 25.743 -6.436 -11.197 1.00 74.00 78 GLY A O 1
ATOM 584 N N . THR A 1 79 ? 24.474 -5.349 -12.698 1.00 69.31 79 THR A N 1
ATOM 585 C CA . THR A 1 79 ? 23.671 -6.518 -13.101 1.00 69.31 79 THR A CA 1
ATOM 586 C C . THR A 1 79 ? 23.487 -6.583 -14.619 1.00 69.31 79 THR A C 1
ATOM 588 O O . THR A 1 79 ? 23.577 -5.568 -15.310 1.00 69.31 79 THR A O 1
ATOM 591 N N . ASP A 1 80 ? 23.153 -7.768 -15.132 1.00 72.06 80 ASP A N 1
ATOM 592 C CA . ASP A 1 80 ? 22.716 -7.949 -16.524 1.00 72.06 80 ASP A CA 1
ATOM 593 C C . ASP A 1 80 ? 21.207 -7.710 -16.721 1.00 72.06 80 ASP A C 1
ATOM 595 O O . ASP A 1 80 ? 20.679 -7.933 -17.810 1.00 72.06 80 ASP A O 1
ATOM 599 N N . THR A 1 81 ? 20.499 -7.244 -15.687 1.00 73.56 81 THR A N 1
ATOM 600 C CA . THR A 1 81 ? 19.046 -7.060 -15.718 1.00 73.56 81 THR A CA 1
ATOM 601 C C . THR A 1 81 ? 18.681 -5.705 -16.341 1.00 73.56 81 THR A C 1
ATOM 603 O O . THR A 1 81 ? 19.133 -4.663 -15.848 1.00 73.56 81 THR A O 1
ATOM 606 N N . PRO A 1 82 ? 17.825 -5.682 -17.381 1.00 80.50 82 PRO A N 1
ATOM 607 C CA . PRO A 1 82 ? 17.220 -4.450 -17.887 1.00 80.50 82 PRO A CA 1
ATOM 608 C C . PRO A 1 82 ? 16.457 -3.690 -16.787 1.00 80.50 82 PRO A C 1
ATOM 610 O O . PRO A 1 82 ? 15.781 -4.306 -15.957 1.00 80.50 82 PRO A O 1
ATOM 613 N N . ALA A 1 83 ? 16.567 -2.358 -16.743 1.00 80.56 83 ALA A N 1
ATOM 614 C CA . ALA A 1 83 ? 16.007 -1.543 -15.657 1.00 80.56 83 ALA A CA 1
ATOM 615 C C . ALA A 1 83 ? 14.476 -1.650 -15.523 1.00 80.56 83 ALA A C 1
ATOM 617 O O . ALA A 1 83 ? 13.941 -1.637 -14.416 1.00 80.56 83 ALA A O 1
ATOM 618 N N . ASP A 1 84 ? 13.766 -1.813 -16.634 1.00 78.88 84 ASP A N 1
ATOM 619 C CA . ASP A 1 84 ? 12.322 -2.057 -16.680 1.00 78.88 84 ASP A CA 1
ATOM 620 C C . ASP A 1 84 ? 11.925 -3.420 -16.099 1.00 78.88 84 ASP A C 1
ATOM 622 O O . ASP A 1 84 ? 10.956 -3.512 -15.344 1.00 78.88 84 ASP A O 1
ATOM 626 N N . MET A 1 85 ? 12.695 -4.470 -16.389 1.00 82.31 85 MET A N 1
ATOM 627 C CA . MET A 1 85 ? 12.503 -5.796 -15.812 1.00 82.31 85 MET A CA 1
ATOM 628 C C . MET A 1 85 ? 12.766 -5.772 -14.304 1.00 82.31 85 MET A C 1
ATOM 630 O O . MET A 1 85 ? 12.003 -6.365 -13.540 1.00 82.31 85 MET A O 1
ATOM 634 N N . ALA A 1 86 ? 13.800 -5.051 -13.862 1.00 85.88 86 ALA A N 1
ATOM 635 C CA . ALA A 1 86 ? 14.073 -4.852 -12.442 1.00 85.88 86 ALA A CA 1
ATOM 636 C C . ALA A 1 86 ? 12.930 -4.090 -11.744 1.00 85.88 86 ALA A C 1
ATOM 638 O O . ALA A 1 86 ? 12.479 -4.508 -10.675 1.00 85.88 86 ALA A O 1
ATOM 639 N N . ALA A 1 87 ? 12.410 -3.025 -12.364 1.00 88.19 87 ALA A N 1
ATOM 640 C CA . ALA A 1 87 ? 11.266 -2.272 -11.851 1.00 88.19 87 ALA A CA 1
ATOM 641 C C . ALA A 1 87 ? 10.002 -3.140 -11.760 1.00 88.19 87 ALA A C 1
ATOM 643 O O . ALA A 1 87 ? 9.351 -3.161 -10.716 1.00 88.19 87 ALA A O 1
ATOM 644 N N . TRP A 1 88 ? 9.685 -3.916 -12.802 1.00 91.00 88 TRP A N 1
ATOM 645 C CA . TRP A 1 88 ? 8.570 -4.868 -12.793 1.00 91.00 88 TRP A CA 1
ATOM 646 C C . TRP A 1 88 ? 8.679 -5.871 -11.639 1.00 91.00 88 TRP A C 1
ATOM 648 O O . TRP A 1 88 ? 7.715 -6.060 -10.892 1.00 91.00 88 TRP A O 1
ATOM 658 N N . GLN A 1 89 ? 9.849 -6.491 -11.455 1.00 90.75 89 GLN A N 1
ATOM 659 C CA . GLN A 1 89 ? 10.065 -7.464 -10.382 1.00 90.75 89 GLN A CA 1
ATOM 660 C C . GLN A 1 89 ? 9.893 -6.830 -8.997 1.00 90.75 89 GLN A C 1
ATOM 662 O O . GLN A 1 89 ? 9.173 -7.379 -8.156 1.00 90.75 89 GLN A O 1
ATOM 667 N N . ALA A 1 90 ? 10.510 -5.666 -8.773 1.00 94.62 90 ALA A N 1
ATOM 668 C CA . ALA A 1 90 ? 10.430 -4.946 -7.506 1.00 94.62 90 ALA A CA 1
ATOM 669 C C . ALA A 1 90 ? 8.995 -4.494 -7.190 1.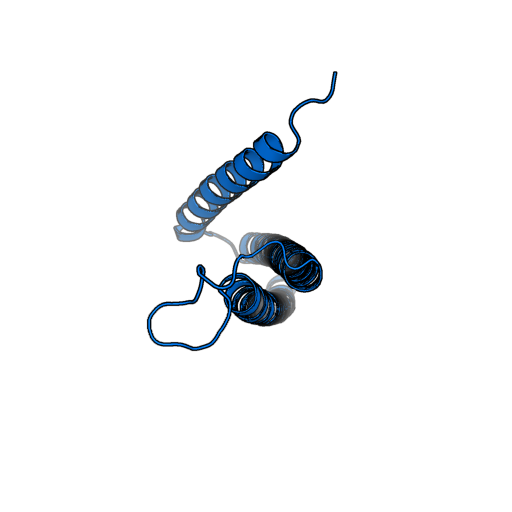00 94.62 90 ALA A C 1
ATOM 671 O O . ALA A 1 90 ? 8.514 -4.703 -6.078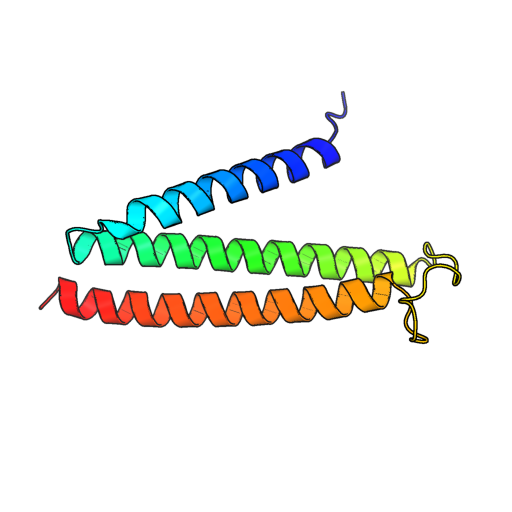 1.00 94.62 90 ALA A O 1
ATOM 672 N N . LEU A 1 91 ? 8.274 -3.947 -8.172 1.00 96.56 91 LEU A N 1
ATOM 673 C CA . LEU A 1 91 ? 6.874 -3.542 -8.016 1.00 96.56 91 LEU A CA 1
ATOM 674 C C . LEU A 1 91 ? 5.953 -4.744 -7.785 1.00 96.56 91 LEU A C 1
ATOM 676 O O . LEU A 1 91 ? 5.052 -4.680 -6.951 1.00 96.56 91 LEU A O 1
ATOM 680 N N . GLY A 1 92 ? 6.205 -5.867 -8.460 1.00 96.44 92 GLY A N 1
ATOM 681 C CA . GLY A 1 92 ? 5.472 -7.110 -8.238 1.00 96.44 92 GLY A CA 1
ATOM 682 C C . GLY A 1 92 ? 5.677 -7.675 -6.828 1.00 96.44 92 GLY A C 1
ATOM 683 O O . GLY A 1 92 ? 4.734 -8.202 -6.232 1.00 96.44 92 GLY A O 1
ATOM 684 N N . LEU A 1 93 ? 6.890 -7.568 -6.274 1.00 97.31 93 LEU A N 1
ATOM 685 C CA . LEU A 1 93 ? 7.162 -7.878 -4.867 1.00 97.31 93 LEU A CA 1
ATOM 686 C C . LEU A 1 93 ? 6.414 -6.911 -3.939 1.00 97.31 93 LEU A C 1
ATOM 688 O O . LEU A 1 93 ? 5.637 -7.363 -3.103 1.00 97.31 93 LEU A O 1
ATOM 692 N N . ALA A 1 94 ? 6.541 -5.603 -4.162 1.00 98.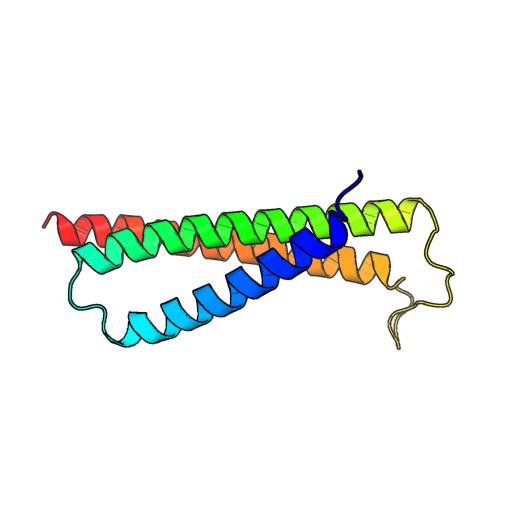00 94 ALA A N 1
ATOM 693 C CA . ALA A 1 94 ? 5.873 -4.586 -3.354 1.00 98.00 94 ALA A CA 1
ATOM 694 C C . ALA A 1 94 ? 4.340 -4.754 -3.342 1.00 98.00 94 ALA A C 1
ATOM 696 O O . ALA A 1 94 ? 3.710 -4.638 -2.294 1.00 98.00 94 ALA A O 1
ATOM 697 N N . ALA A 1 95 ? 3.722 -5.098 -4.476 1.00 97.94 95 ALA A N 1
ATOM 698 C CA . ALA A 1 95 ? 2.285 -5.367 -4.567 1.00 97.94 95 ALA A CA 1
ATOM 699 C C . ALA A 1 95 ? 1.853 -6.623 -3.784 1.00 97.94 95 ALA A C 1
ATOM 701 O O . ALA A 1 95 ? 0.715 -6.715 -3.314 1.00 97.94 95 ALA A O 1
ATOM 702 N N . ARG A 1 96 ? 2.729 -7.629 -3.664 1.00 97.94 96 ARG A N 1
ATOM 703 C CA . ARG A 1 96 ? 2.488 -8.811 -2.820 1.00 97.94 96 ARG A CA 1
ATOM 704 C C . ARG A 1 96 ? 2.596 -8.450 -1.345 1.00 97.94 96 ARG A C 1
ATOM 706 O O . ARG A 1 96 ? 1.669 -8.741 -0.594 1.00 97.94 96 ARG A O 1
ATOM 713 N N . ASP A 1 97 ? 3.659 -7.757 -0.960 1.00 98.31 97 ASP A N 1
ATOM 714 C CA . ASP A 1 97 ? 3.873 -7.335 0.425 1.00 98.31 97 ASP A CA 1
ATOM 715 C C . ASP A 1 97 ? 2.763 -6.395 0.898 1.00 98.31 97 ASP A C 1
ATOM 717 O O . ASP A 1 97 ? 2.251 -6.538 2.008 1.00 98.31 97 ASP A O 1
ATOM 721 N N . ALA A 1 98 ? 2.292 -5.507 0.019 1.00 97.44 98 ALA A N 1
ATOM 722 C CA . ALA A 1 98 ? 1.168 -4.637 0.312 1.00 97.44 98 ALA A CA 1
ATOM 723 C C . ALA A 1 98 ? -0.135 -5.415 0.563 1.00 97.44 98 ALA A C 1
ATOM 725 O O . ALA A 1 98 ? -0.861 -5.080 1.496 1.00 97.44 98 ALA A O 1
ATOM 726 N N . ARG A 1 99 ? -0.415 -6.483 -0.199 1.00 97.56 99 ARG A N 1
ATOM 727 C CA . ARG A 1 99 ? -1.567 -7.370 0.064 1.00 97.56 99 ARG A CA 1
ATOM 728 C C . ARG A 1 99 ? -1.426 -8.131 1.376 1.00 97.56 99 ARG A C 1
ATOM 730 O O . ARG A 1 99 ? -2.410 -8.271 2.094 1.00 97.56 99 ARG A O 1
ATOM 737 N N . ASN A 1 100 ? -0.221 -8.596 1.698 1.00 97.81 100 ASN A N 1
ATOM 738 C CA . ASN A 1 100 ? 0.043 -9.274 2.966 1.00 97.81 100 ASN A CA 1
ATOM 739 C C . ASN A 1 100 ? -0.184 -8.328 4.153 1.00 97.81 100 ASN A C 1
ATOM 741 O O . ASN A 1 100 ? -0.796 -8.722 5.144 1.00 97.81 100 ASN A O 1
ATOM 745 N N . ALA A 1 101 ? 0.247 -7.069 4.031 1.00 97.69 101 ALA A N 1
ATOM 746 C CA . ALA A 1 101 ? -0.021 -6.039 5.028 1.00 97.69 101 ALA A CA 1
ATOM 747 C C . ALA A 1 101 ? -1.528 -5.773 5.184 1.00 97.69 101 ALA A C 1
ATOM 749 O O . ALA A 1 101 ? -2.014 -5.751 6.310 1.00 97.69 101 ALA A O 1
ATOM 750 N N . ALA A 1 102 ? -2.277 -5.647 4.082 1.00 96.75 102 ALA A N 1
ATOM 751 C CA . ALA A 1 102 ? -3.731 -5.468 4.134 1.00 96.75 102 ALA A CA 1
ATOM 752 C C . ALA A 1 102 ? -4.424 -6.636 4.859 1.00 96.75 102 ALA A C 1
ATOM 754 O O . ALA A 1 102 ? -5.190 -6.416 5.792 1.00 96.75 102 ALA A O 1
ATOM 755 N N . ALA A 1 103 ? -4.052 -7.879 4.535 1.00 96.94 103 ALA A N 1
ATOM 756 C CA . ALA A 1 103 ? -4.594 -9.066 5.194 1.00 96.94 103 ALA A CA 1
ATOM 757 C C . ALA A 1 103 ? -4.283 -9.115 6.703 1.00 96.94 103 ALA A C 1
ATOM 759 O O . ALA A 1 103 ? -5.108 -9.571 7.494 1.00 96.94 103 ALA A O 1
ATOM 760 N N . ALA A 1 104 ? -3.105 -8.645 7.124 1.00 97.50 104 ALA A N 1
ATOM 761 C CA . ALA A 1 104 ? -2.770 -8.529 8.543 1.00 97.50 104 ALA A CA 1
ATOM 762 C C . ALA A 1 104 ? -3.609 -7.443 9.246 1.00 97.50 104 ALA A C 1
ATOM 764 O O . ALA A 1 104 ? -4.045 -7.644 10.381 1.00 97.50 104 ALA A O 1
ATOM 765 N N . ILE A 1 105 ? -3.878 -6.319 8.570 1.00 95.62 105 ILE A N 1
ATOM 766 C CA . ILE A 1 105 ? -4.760 -5.259 9.082 1.00 95.62 105 ILE A CA 1
ATOM 767 C C . ILE A 1 105 ? -6.199 -5.775 9.207 1.00 95.62 105 ILE A C 1
ATOM 769 O O . ILE A 1 105 ? -6.824 -5.542 10.238 1.00 95.62 105 ILE A O 1
ATOM 773 N N . ASP A 1 106 ? -6.704 -6.535 8.231 1.00 95.25 106 ASP A N 1
ATOM 774 C CA . ASP A 1 106 ? -8.035 -7.158 8.295 1.00 95.25 106 ASP A CA 1
ATOM 775 C C . ASP A 1 106 ? -8.178 -8.087 9.504 1.00 95.25 106 ASP A C 1
ATOM 777 O O . ASP A 1 106 ? -9.184 -8.052 10.214 1.00 95.25 106 ASP A O 1
ATOM 781 N N . GLN A 1 107 ? -7.155 -8.898 9.784 1.00 94.12 107 GLN A N 1
ATOM 782 C CA . GLN A 1 107 ? -7.144 -9.763 10.967 1.00 94.12 107 GLN A CA 1
ATOM 783 C C . GLN A 1 107 ? -7.197 -8.942 12.261 1.00 94.12 107 GLN A C 1
ATOM 785 O O . GLN A 1 107 ? -7.972 -9.264 13.166 1.00 94.12 107 GLN A O 1
ATOM 790 N N . ALA A 1 108 ? -6.421 -7.857 12.341 1.00 91.69 108 ALA A N 1
ATOM 791 C CA . ALA A 1 108 ? -6.457 -6.944 13.480 1.00 91.69 108 ALA A CA 1
ATOM 792 C C . ALA A 1 108 ? -7.824 -6.253 13.618 1.00 91.69 108 ALA A C 1
ATOM 794 O O . ALA A 1 108 ? -8.340 -6.129 14.727 1.00 91.69 108 ALA A O 1
ATOM 795 N N . HIS A 1 109 ? -8.436 -5.848 12.505 1.00 90.31 109 HIS A N 1
ATOM 796 C CA . HIS A 1 109 ? -9.764 -5.241 12.457 1.00 90.31 109 HIS A CA 1
ATOM 797 C C . HIS A 1 109 ? -10.841 -6.191 13.000 1.00 90.31 109 HIS A C 1
ATOM 799 O O . HIS A 1 109 ? -11.626 -5.806 13.869 1.00 90.31 109 HIS A O 1
ATOM 805 N N . VAL A 1 110 ? -10.832 -7.457 12.567 1.00 90.06 110 VAL A N 1
ATOM 806 C CA . VAL A 1 110 ? -11.748 -8.499 13.064 1.00 90.06 110 VAL A CA 1
ATOM 807 C C . VAL A 1 110 ? -11.558 -8.739 14.564 1.00 90.06 110 VAL A C 1
ATOM 809 O O . VAL A 1 110 ? -12.540 -8.762 15.308 1.00 90.06 110 VAL A O 1
ATOM 812 N N . ALA A 1 111 ? -10.312 -8.867 15.030 1.00 88.25 111 ALA A N 1
ATOM 813 C CA . ALA A 1 111 ? -10.017 -9.055 16.450 1.00 88.25 111 ALA A CA 1
ATOM 814 C C . ALA A 1 111 ? -10.454 -7.849 17.303 1.00 88.25 111 ALA A C 1
ATOM 816 O O . ALA A 1 111 ? -11.000 -8.023 18.391 1.00 88.25 111 ALA A O 1
ATOM 817 N N . ASN A 1 112 ? -10.276 -6.625 16.797 1.00 83.62 112 ASN A N 1
ATOM 818 C CA . ASN A 1 112 ? -10.730 -5.400 17.458 1.00 83.62 112 ASN A CA 1
ATOM 819 C C . ASN A 1 112 ? -12.264 -5.343 17.558 1.00 83.62 112 ASN A C 1
ATOM 821 O O . ASN A 1 112 ? -12.816 -4.987 18.599 1.00 83.62 112 ASN A O 1
ATOM 825 N N . GLY A 1 113 ? -12.964 -5.802 16.515 1.00 79.62 113 GLY A N 1
ATOM 826 C CA . GLY A 1 113 ? -14.417 -5.960 16.537 1.00 79.62 113 GLY A CA 1
ATOM 827 C C . GLY A 1 113 ? -14.904 -6.804 17.719 1.00 79.62 113 GLY A C 1
ATOM 828 O O . GLY A 1 113 ? -15.888 -6.439 18.355 1.00 79.62 113 GLY A O 1
ATOM 829 N N . ALA A 1 114 ? -14.184 -7.870 18.081 1.00 78.81 114 ALA A N 1
ATOM 830 C CA . ALA A 1 114 ? -14.533 -8.705 19.232 1.00 78.81 114 ALA A CA 1
ATOM 831 C C . ALA A 1 114 ? -14.431 -7.963 20.581 1.00 78.81 114 ALA A C 1
ATOM 833 O O . ALA A 1 114 ? -15.233 -8.232 21.468 1.00 78.81 114 ALA A O 1
ATOM 834 N N . ILE A 1 115 ? -13.501 -7.008 20.720 1.00 74.81 115 ILE A N 1
ATOM 835 C CA . ILE A 1 115 ? -13.342 -6.166 21.924 1.00 74.81 115 ILE A CA 1
ATOM 836 C C . ILE A 1 115 ? -14.456 -5.114 22.006 1.00 74.81 115 ILE A C 1
ATOM 838 O O . ILE A 1 115 ? -14.933 -4.779 23.084 1.00 74.81 115 ILE A O 1
ATOM 842 N N . ARG A 1 116 ? -14.893 -4.572 20.863 1.00 60.78 116 ARG A N 1
ATOM 843 C CA . ARG A 1 116 ? -15.947 -3.546 20.814 1.00 60.78 116 ARG A CA 1
ATOM 844 C C . ARG A 1 116 ? -17.315 -4.064 21.278 1.00 60.78 116 ARG A C 1
ATOM 846 O O . ARG A 1 116 ? -18.128 -3.267 21.742 1.00 60.78 116 ARG A O 1
ATOM 853 N N . PHE A 1 117 ? -17.586 -5.357 21.103 1.00 59.12 117 PHE A N 1
ATOM 854 C CA . PHE A 1 117 ? -18.867 -5.986 21.444 1.00 59.12 117 PHE A CA 1
ATOM 855 C C . PHE A 1 117 ? -18.830 -6.830 22.736 1.00 59.12 117 PHE A C 1
ATOM 857 O O . PHE A 1 117 ? -19.818 -7.508 23.021 1.00 59.12 117 PHE A O 1
ATOM 864 N N . SER A 1 118 ? -17.727 -6.802 23.498 1.00 55.53 118 SER A N 1
ATOM 865 C CA . SER A 1 118 ? -17.579 -7.447 24.818 1.00 55.53 118 SER A CA 1
ATOM 866 C C . SER A 1 118 ? -17.773 -6.457 25.959 1.00 55.53 118 SER A C 1
ATOM 868 O O . SER A 1 118 ? -18.452 -6.820 26.942 1.00 55.53 118 SER A O 1
#